Protein AF-A0A227JAM3-F1 (afdb_monomer_lite)

Secondary structure (DSSP, 8-state):
-----PPP-------------PPP----------------S------TTEEEEEEE---SS---GGGGTT-EEEEE-BTTB--B-TTTTT--TT---TTSPBPPSEEETTTEEEEEEEB-TT-SS-S-EEEEEEEETTEETT-SS-EEEEGGG--TT-EEEEETT---EESS--S--

pLDDT: mean 84.01, std 19.42, range [38.84, 98.75]

Sequence (177 aa):
MDNKTFKLSTIAKTVLPLISIAVISGCGSDSTSDDTTNPGSGLYPA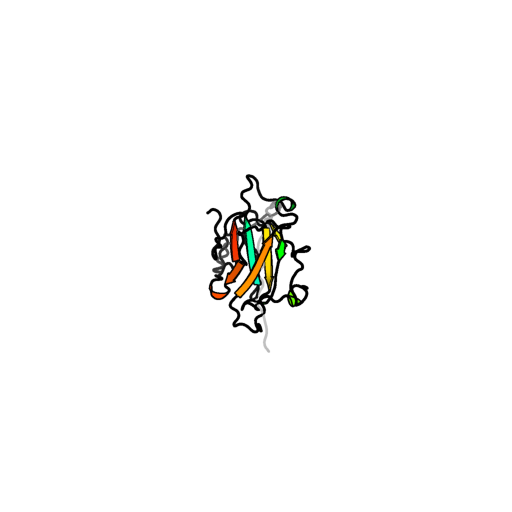GENEVVIYYKRDIASASTASDYEGWGLHLWNGEGCTSTDLEAMGIAGTGTDWSAPRPFDGINDTYGAYYVLKVNPDASDPHECMNFILHKGDEKAFGSSNSKVELTKIGESKGLFGFHGSSELYYEPIEER

InterPro domains:
  IPR005323 Pullulanase, carbohydrate-binding module 41 [PF03714] (51-171)
  IPR005323 Pullulanase, carbohydrate-binding module 41 [cd10315] (49-173)
  IPR013784 Carbohydrate-binding-like fold [SSF49452] (21-171)

Foldseek 3Di:
DDDDDDDDDDDDDDDDDPDDDDDDDDDDDPDPDPDPDDPDDQADPADPQKAKEFEDEPDPDQDDPVNCVQWAKFWAADPLRFFFPCVVVVHPNRTDDLNGHHGFPDADRQRGTMHMTGTHPPGPHNSFKTWIFTDRRCGTQQPDDTDMDGCVLADPSSYWGDYGPHVDIDNDDDRDD

Structure (mmCIF, N/CA/C/O backbone):
data_AF-A0A227JAM3-F1
#
_entry.id   AF-A0A227JAM3-F1
#
loop_
_atom_site.group_PDB
_atom_site.id
_atom_site.type_symbol
_atom_site.label_atom_id
_atom_site.label_alt_id
_atom_site.label_comp_id
_atom_site.label_asym_id
_atom_site.label_entity_id
_atom_site.label_seq_id
_atom_site.pdbx_PDB_ins_code
_atom_site.Cartn_x
_atom_site.Cartn_y
_atom_site.Cartn_z
_atom_site.occupancy
_atom_site.B_iso_or_equiv
_atom_site.auth_seq_id
_atom_site.auth_comp_id
_atom_site.auth_asym_id
_atom_site.auth_atom_id
_atom_site.pdbx_PDB_model_num
ATOM 1 N N . MET A 1 1 ? 12.257 -54.428 56.320 1.00 48.22 1 MET A N 1
ATOM 2 C CA . MET A 1 1 ? 11.372 -55.579 56.075 1.00 48.22 1 MET A CA 1
ATOM 3 C C . MET A 1 1 ? 10.494 -55.706 57.289 1.00 48.22 1 MET A C 1
ATOM 5 O O . MET A 1 1 ? 11.057 -55.822 58.358 1.00 48.22 1 MET A O 1
ATOM 9 N N . ASP A 1 2 ? 9.188 -55.526 57.127 1.00 50.69 2 ASP A N 1
ATOM 10 C CA . ASP A 1 2 ? 8.130 -56.287 57.790 1.00 50.69 2 ASP A CA 1
ATOM 11 C C . ASP A 1 2 ? 6.790 -55.777 57.261 1.00 50.69 2 ASP A C 1
ATOM 13 O O . ASP A 1 2 ? 6.653 -54.678 56.730 1.00 50.69 2 ASP A O 1
ATOM 17 N N . ASN A 1 3 ? 5.852 -56.694 57.248 1.00 46.22 3 ASN A N 1
ATOM 18 C CA . ASN A 1 3 ? 4.834 -56.912 56.248 1.00 46.22 3 ASN A CA 1
ATOM 19 C C . ASN A 1 3 ? 3.498 -57.162 56.952 1.00 46.22 3 ASN A C 1
ATOM 21 O O . ASN A 1 3 ? 3.481 -57.567 58.111 1.00 46.22 3 ASN A O 1
ATOM 25 N N . LYS A 1 4 ? 2.414 -57.054 56.166 1.00 48.47 4 LYS A N 1
ATOM 26 C CA . LYS A 1 4 ? 1.032 -57.504 56.446 1.00 48.47 4 LYS A CA 1
ATOM 27 C C . LYS A 1 4 ? 0.168 -56.488 57.197 1.00 48.47 4 LYS A C 1
ATOM 29 O O . LYS A 1 4 ? 0.624 -55.833 58.113 1.00 48.47 4 LYS A O 1
ATOM 34 N N . THR A 1 5 ? -1.123 -56.322 56.937 1.00 47.09 5 THR A N 1
ATOM 35 C CA . THR A 1 5 ? -2.071 -56.824 55.930 1.00 47.09 5 THR A CA 1
ATOM 36 C C . THR A 1 5 ? -3.342 -56.030 56.229 1.00 47.09 5 THR A C 1
ATOM 38 O O . THR A 1 5 ? -3.883 -56.177 57.325 1.00 47.09 5 THR A O 1
ATOM 41 N N . PHE A 1 6 ? -3.837 -55.202 55.309 1.00 50.91 6 PHE A N 1
ATOM 42 C CA . PHE A 1 6 ? -5.160 -54.596 55.479 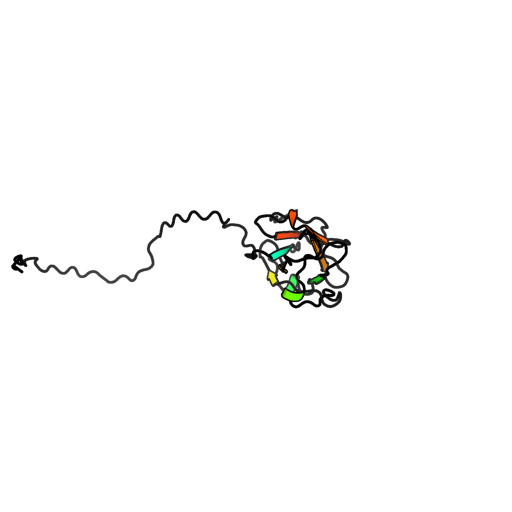1.00 50.91 6 PHE A CA 1
ATOM 43 C C . PHE A 1 6 ? -6.226 -55.498 54.856 1.00 50.91 6 PHE A C 1
ATOM 45 O O . PHE A 1 6 ? -6.117 -55.933 53.711 1.00 50.91 6 PHE A O 1
ATOM 52 N N . LYS A 1 7 ? -7.213 -55.855 55.683 1.00 53.69 7 LYS A N 1
ATOM 53 C CA . LYS A 1 7 ? -8.269 -56.822 55.389 1.00 53.69 7 LYS A CA 1
ATOM 54 C C . LYS A 1 7 ? -9.322 -56.215 54.460 1.00 53.69 7 LYS A C 1
ATOM 56 O O . LYS A 1 7 ? -9.881 -55.161 54.747 1.00 53.69 7 LYS A O 1
ATOM 61 N N . LEU A 1 8 ? -9.611 -56.945 53.386 1.00 51.81 8 LEU A N 1
ATOM 62 C CA . LEU A 1 8 ? -10.750 -56.753 52.491 1.00 51.81 8 LEU A CA 1
ATOM 63 C C . LEU A 1 8 ? -12.072 -56.902 53.257 1.00 51.81 8 LEU A C 1
ATOM 65 O O . LEU A 1 8 ? -12.252 -57.865 54.001 1.00 51.81 8 LEU A O 1
ATOM 69 N N . SER A 1 9 ? -13.005 -55.980 53.017 1.00 56.72 9 SER A N 1
ATOM 70 C CA . SER A 1 9 ? -14.420 -56.121 53.379 1.00 56.72 9 SER A CA 1
ATOM 71 C C . SER A 1 9 ? -15.261 -55.840 52.135 1.00 56.72 9 SER A C 1
ATOM 73 O O . SER A 1 9 ? -15.597 -54.700 51.833 1.00 56.72 9 SER A O 1
ATOM 75 N N . THR A 1 10 ? -15.544 -56.894 51.374 1.00 48.84 10 THR A N 1
ATOM 76 C CA . THR A 1 10 ? -16.397 -56.871 50.183 1.00 48.84 10 THR A CA 1
ATOM 77 C C . THR A 1 10 ? -17.828 -57.182 50.589 1.00 48.84 10 THR A C 1
ATOM 79 O O . THR A 1 10 ? -18.137 -58.355 50.749 1.00 48.84 10 THR A O 1
ATOM 82 N N . ILE A 1 11 ? -18.706 -56.181 50.707 1.00 58.19 11 ILE A N 1
ATOM 83 C CA . ILE A 1 11 ? -20.147 -56.355 50.454 1.00 58.19 11 ILE A CA 1
ATOM 84 C C . ILE A 1 11 ? -20.715 -55.017 49.967 1.00 58.19 11 ILE A C 1
ATOM 86 O O . ILE A 1 11 ? -21.014 -54.134 50.765 1.00 58.19 11 ILE A O 1
ATOM 90 N N . ALA A 1 12 ? -20.930 -54.883 48.662 1.00 54.97 12 ALA A N 1
ATOM 91 C CA . ALA A 1 12 ? -21.906 -53.936 48.141 1.00 54.97 12 ALA A CA 1
ATOM 92 C C . ALA A 1 12 ? -22.717 -54.654 47.067 1.00 54.97 12 ALA A C 1
ATOM 94 O O . ALA A 1 12 ? -22.195 -55.150 46.071 1.00 54.97 12 ALA A O 1
ATOM 95 N N . LYS A 1 13 ? -23.997 -54.800 47.389 1.00 46.12 13 LYS A N 1
ATOM 96 C CA . LYS A 1 13 ? -25.008 -55.539 46.654 1.00 46.12 13 LYS A CA 1
ATOM 97 C C . LYS A 1 13 ? -25.216 -54.900 45.284 1.00 46.12 13 LYS A C 1
ATOM 99 O O . LYS A 1 13 ? -25.364 -53.688 45.170 1.00 46.12 13 LYS A O 1
ATOM 104 N N . THR A 1 14 ? -25.255 -55.752 44.272 1.00 52.91 14 THR A N 1
ATOM 105 C CA . THR A 1 14 ? -25.702 -55.474 42.913 1.00 52.91 14 THR A CA 1
ATOM 106 C C . THR A 1 14 ? -27.093 -54.849 42.920 1.00 52.91 14 THR A C 1
ATOM 108 O O . THR A 1 14 ? -28.078 -55.503 43.252 1.00 52.91 14 THR A O 1
ATOM 111 N N . VAL A 1 15 ? -27.176 -53.595 42.485 1.00 62.44 15 VAL A N 1
ATOM 112 C CA . VAL A 1 15 ? -28.377 -53.039 41.862 1.00 62.44 15 VAL A CA 1
ATOM 113 C C . VAL A 1 15 ? -27.898 -52.377 40.578 1.00 62.44 15 VAL A C 1
ATOM 115 O O . VAL A 1 15 ? -27.184 -51.381 40.621 1.00 62.44 15 VAL A O 1
ATOM 118 N N . LEU A 1 16 ? -28.226 -52.998 39.445 1.00 57.12 16 LEU A N 1
ATOM 119 C CA . LEU A 1 16 ? -28.073 -52.426 38.110 1.00 57.12 16 LEU A CA 1
ATOM 120 C C . LEU A 1 16 ? -29.227 -51.440 37.870 1.00 57.12 16 LEU A C 1
ATOM 122 O O . LEU A 1 16 ? -30.370 -51.891 37.770 1.00 57.12 16 LEU A O 1
ATOM 126 N N . PRO A 1 17 ? -28.969 -50.138 37.684 1.00 53.44 17 PRO A N 1
ATOM 127 C CA . PRO A 1 17 ? -29.825 -49.302 36.864 1.00 53.44 17 PRO A CA 1
ATOM 128 C C . PRO A 1 17 ? -29.326 -49.358 35.413 1.00 53.44 17 PRO A C 1
ATOM 130 O O . PRO A 1 17 ? -28.194 -48.987 35.105 1.00 53.44 17 PRO A O 1
ATOM 133 N N . LEU A 1 18 ? -30.186 -49.845 34.518 1.00 57.38 18 LEU A N 1
ATOM 134 C CA . LEU A 1 18 ? -30.069 -49.653 33.074 1.00 57.38 18 LEU A CA 1
ATOM 135 C C . LEU A 1 18 ? -30.138 -48.148 32.792 1.00 57.38 18 LEU A C 1
ATOM 137 O O . LEU A 1 18 ? -31.218 -47.562 32.799 1.00 57.38 18 LEU A O 1
ATOM 141 N N . ILE A 1 19 ? -28.981 -47.522 32.589 1.00 62.69 19 ILE A N 1
ATOM 142 C CA . ILE A 1 19 ? -28.887 -46.137 32.136 1.00 62.69 19 ILE A CA 1
ATOM 143 C C . ILE A 1 19 ? -28.689 -46.171 30.626 1.00 62.69 19 ILE A C 1
ATOM 145 O O . ILE A 1 19 ? -27.681 -46.656 30.112 1.00 62.69 19 ILE A O 1
ATOM 149 N N . SER A 1 20 ? -29.716 -45.693 29.935 1.00 62.44 20 SER A N 1
ATOM 150 C CA . SER A 1 20 ? -29.757 -45.449 28.502 1.00 62.44 20 SER A CA 1
ATOM 151 C C . SER A 1 20 ? -28.566 -44.604 28.053 1.00 62.44 20 SER A C 1
ATOM 153 O O . SER A 1 20 ? -28.283 -43.551 28.622 1.00 62.44 20 SER A O 1
ATOM 155 N N . ILE A 1 21 ? -27.894 -45.054 26.997 1.00 55.12 21 ILE A N 1
ATOM 156 C CA . ILE A 1 21 ? -26.847 -44.299 26.313 1.00 55.12 21 ILE A CA 1
ATOM 157 C C . ILE A 1 21 ? -27.532 -43.180 25.518 1.00 55.12 21 ILE A C 1
ATOM 159 O O . ILE A 1 21 ? -28.142 -43.438 24.483 1.00 55.12 21 ILE A O 1
ATOM 163 N N . ALA A 1 22 ? -27.438 -41.945 26.005 1.00 64.12 22 ALA A N 1
ATOM 164 C CA . ALA A 1 22 ? -27.580 -40.751 25.180 1.00 64.12 22 ALA A CA 1
ATOM 165 C C . ALA A 1 22 ? -26.171 -40.274 24.808 1.00 64.12 22 ALA A C 1
ATOM 167 O O . ALA A 1 22 ? -25.309 -40.114 25.673 1.00 64.12 22 ALA A O 1
ATOM 168 N N . VAL A 1 23 ? -25.927 -40.107 23.511 1.00 60.25 23 VAL A N 1
ATOM 169 C CA . VAL A 1 23 ? -24.657 -39.605 22.976 1.00 60.25 23 VAL A CA 1
ATOM 170 C C . VAL A 1 23 ? -24.541 -38.100 23.229 1.00 60.25 23 VAL A C 1
ATOM 172 O O . VAL A 1 23 ? -25.517 -37.358 23.146 1.00 60.25 23 VAL A O 1
ATOM 175 N N . ILE A 1 24 ? -23.323 -37.691 23.567 1.00 60.59 24 ILE A N 1
ATOM 176 C CA . ILE A 1 24 ? -22.894 -36.379 24.056 1.00 60.59 24 ILE A CA 1
ATOM 177 C C . ILE A 1 24 ? -22.766 -35.360 22.915 1.00 60.59 24 ILE A C 1
ATOM 179 O O . ILE A 1 24 ? -22.188 -35.658 21.874 1.00 60.59 24 ILE A O 1
ATOM 183 N N . SER A 1 25 ? -23.207 -34.127 23.160 1.00 57.38 25 SER A N 1
ATOM 184 C CA . SER A 1 25 ? -22.645 -32.868 22.637 1.00 57.38 25 SER A CA 1
ATOM 185 C C . SER A 1 25 ? -23.187 -31.760 23.541 1.00 57.38 25 SER A C 1
ATOM 187 O O . SER A 1 25 ? -24.395 -31.615 23.636 1.00 57.38 25 SER A O 1
ATOM 189 N N . GLY A 1 26 ? -22.451 -30.962 24.298 1.00 40.59 26 GLY A N 1
ATOM 190 C CA . GLY A 1 26 ? -21.055 -30.855 24.690 1.00 40.59 26 GLY A CA 1
ATOM 191 C C . GLY A 1 26 ? -21.076 -29.824 25.831 1.00 40.59 26 GLY A C 1
ATOM 192 O O . GLY A 1 26 ? -21.886 -28.898 25.812 1.00 40.59 26 GLY A O 1
ATOM 193 N N . CYS A 1 27 ? -20.288 -30.062 26.876 1.00 53.94 27 CYS A N 1
ATOM 194 C CA . CYS A 1 27 ? -20.251 -29.261 28.095 1.00 53.94 27 CYS A CA 1
ATOM 195 C C . CYS A 1 27 ? -19.757 -27.836 27.808 1.00 53.94 27 CYS A C 1
ATOM 197 O O . CYS A 1 27 ? -18.856 -27.652 26.991 1.00 53.94 27 CYS A O 1
ATOM 199 N N . GLY A 1 28 ? -20.327 -26.857 28.512 1.00 48.09 28 GLY A N 1
ATOM 200 C CA . GLY A 1 28 ? -19.769 -25.517 28.599 1.00 48.09 28 GLY A CA 1
ATOM 201 C C . GLY A 1 28 ? -18.393 -25.550 29.257 1.00 48.09 28 GLY A C 1
ATOM 202 O O . GLY A 1 28 ? -18.179 -26.264 30.240 1.00 48.09 28 GLY A O 1
ATOM 203 N N . SER A 1 29 ? -17.491 -24.757 28.695 1.00 41.28 29 SER A N 1
ATOM 204 C CA . SER A 1 29 ? -16.230 -24.384 29.313 1.00 41.28 29 SER A CA 1
ATOM 205 C C . SER A 1 29 ? -16.289 -22.881 29.537 1.00 41.28 29 SER A C 1
ATOM 207 O O . SER A 1 29 ? -16.139 -22.110 28.593 1.00 41.28 29 SER A O 1
ATOM 209 N N . ASP A 1 30 ? -16.511 -22.475 30.786 1.00 47.88 30 ASP A N 1
ATOM 210 C CA . ASP A 1 30 ? -15.964 -21.213 31.270 1.00 47.88 30 ASP A CA 1
ATOM 211 C C . ASP A 1 30 ? -14.454 -21.285 31.041 1.00 47.88 30 ASP A C 1
ATOM 213 O O . ASP A 1 30 ? -13.749 -22.121 31.609 1.00 47.88 30 ASP A O 1
ATOM 217 N N . SER A 1 31 ? -13.964 -20.457 30.132 1.00 41.94 31 SER A N 1
ATOM 218 C CA . SER A 1 31 ? -12.548 -20.170 29.980 1.00 41.94 31 SER A CA 1
ATOM 219 C C . SER A 1 31 ? -12.410 -18.676 30.174 1.00 41.94 31 SER A C 1
ATOM 221 O O . SER A 1 31 ? -12.586 -17.887 29.252 1.00 41.94 31 SER A O 1
ATOM 223 N N . THR A 1 32 ? -12.140 -18.291 31.420 1.00 47.16 32 THR A N 1
ATOM 224 C CA . THR A 1 32 ? -11.435 -17.049 31.708 1.00 47.16 32 THR A CA 1
ATOM 225 C C . THR A 1 32 ? -10.057 -17.182 31.072 1.00 47.16 32 THR A C 1
ATOM 227 O O . THR A 1 32 ? -9.124 -17.712 31.670 1.00 47.16 32 THR A O 1
ATOM 230 N N . SER A 1 33 ? -9.964 -16.761 29.820 1.00 42.81 33 SER A N 1
ATOM 231 C CA . SER A 1 33 ? -8.711 -16.373 29.204 1.00 42.81 33 SER A CA 1
ATOM 232 C C . SER A 1 33 ? -8.734 -14.856 29.179 1.00 42.81 33 SER A C 1
ATOM 234 O O . SER A 1 33 ? -9.327 -14.248 28.293 1.00 42.81 33 SER A O 1
ATOM 236 N N . ASP A 1 34 ? -8.142 -14.266 30.218 1.00 48.19 34 ASP A N 1
ATOM 237 C CA . ASP A 1 34 ? -7.476 -12.980 30.067 1.00 48.19 34 ASP A CA 1
ATOM 238 C C . ASP A 1 34 ? -6.445 -13.168 28.952 1.00 48.19 34 ASP A C 1
ATOM 240 O O . ASP A 1 34 ? -5.378 -13.746 29.158 1.00 48.19 34 ASP A O 1
ATOM 244 N N . ASP A 1 35 ? -6.812 -12.740 27.753 1.00 38.84 35 ASP A N 1
ATOM 245 C CA . ASP A 1 35 ? -5.861 -12.280 26.763 1.00 38.84 35 ASP A CA 1
ATOM 246 C C . ASP A 1 35 ? -6.475 -11.045 26.111 1.00 38.84 35 ASP A C 1
ATOM 248 O O . ASP A 1 35 ? -7.507 -11.096 25.439 1.00 38.84 35 ASP A O 1
ATOM 252 N N . THR A 1 36 ? -5.883 -9.898 26.406 1.00 44.31 36 THR A N 1
ATOM 253 C CA . THR A 1 36 ? -6.236 -8.588 25.867 1.00 44.31 36 THR A CA 1
ATOM 254 C C . THR A 1 36 ? -5.794 -8.483 24.409 1.00 44.31 36 THR A C 1
ATOM 256 O O . THR A 1 36 ? -4.991 -7.625 24.055 1.00 44.31 36 THR A O 1
ATOM 259 N N . THR A 1 37 ? -6.325 -9.348 23.549 1.00 43.78 37 THR A N 1
ATOM 260 C CA . THR A 1 37 ? -6.257 -9.202 22.096 1.00 43.78 37 THR A CA 1
ATOM 261 C C . THR A 1 37 ? -7.681 -9.045 21.584 1.00 43.78 37 THR A C 1
ATOM 263 O O . THR A 1 37 ? -8.489 -9.966 21.600 1.00 43.78 37 THR A O 1
ATOM 266 N N . ASN A 1 38 ? -8.009 -7.806 21.225 1.00 44.16 38 ASN A N 1
ATOM 267 C CA . ASN A 1 38 ? -9.309 -7.340 20.757 1.00 44.16 38 ASN A CA 1
ATOM 268 C C . ASN A 1 38 ? -10.017 -8.351 19.819 1.00 44.16 38 ASN A C 1
ATOM 270 O O . ASN A 1 38 ? -9.654 -8.449 18.643 1.00 44.16 38 ASN A O 1
ATOM 274 N N . PRO A 1 39 ? -11.047 -9.083 20.280 1.00 44.16 39 PRO A N 1
ATOM 275 C CA . PRO A 1 39 ? -11.856 -9.916 19.409 1.00 44.16 39 PRO A CA 1
ATOM 276 C C . PRO A 1 39 ? -12.949 -9.019 18.814 1.00 44.16 39 PRO A C 1
ATOM 278 O O . PRO A 1 39 ? -14.016 -8.884 19.409 1.00 44.16 39 PRO A O 1
ATOM 281 N N . GLY A 1 40 ? -12.692 -8.340 17.687 1.00 48.03 40 GLY A N 1
ATOM 282 C CA . GLY A 1 40 ? -13.682 -7.366 17.195 1.00 48.03 40 GLY A CA 1
ATOM 283 C C . GLY A 1 40 ? -13.689 -6.978 15.717 1.00 48.03 40 GLY A C 1
ATOM 284 O O . GLY A 1 40 ? -14.774 -6.826 15.170 1.00 48.03 40 GLY A O 1
ATOM 285 N N . SER A 1 41 ? -12.544 -6.814 15.047 1.00 61.25 41 SER A N 1
ATOM 286 C CA . SER A 1 41 ? -12.529 -6.164 13.717 1.00 61.25 41 SER A CA 1
ATOM 287 C C . SER A 1 41 ? -12.392 -7.107 12.515 1.00 61.25 41 SER A C 1
ATOM 289 O O . SER A 1 41 ? -12.567 -6.675 11.379 1.00 61.25 41 SER A O 1
ATOM 291 N N . GLY A 1 42 ? -12.059 -8.387 12.722 1.00 86.06 42 GLY A N 1
ATOM 292 C CA . GLY A 1 42 ? -11.862 -9.342 11.619 1.00 86.06 42 GLY A CA 1
ATOM 293 C C . GLY A 1 42 ? -10.716 -8.978 10.659 1.00 86.06 42 GLY A C 1
ATOM 294 O O . GLY A 1 42 ? -10.710 -9.420 9.511 1.00 86.06 42 GLY A O 1
ATOM 295 N N . LEU A 1 43 ? -9.770 -8.144 11.102 1.00 94.12 43 LEU A N 1
ATOM 296 C CA . LEU A 1 43 ? -8.606 -7.726 10.317 1.00 94.12 43 LEU A CA 1
ATOM 297 C C . LEU A 1 43 ? -7.628 -8.886 10.084 1.00 94.12 43 LEU A C 1
ATOM 299 O O . LEU A 1 43 ? -7.578 -9.848 10.850 1.00 94.12 43 LEU A O 1
ATOM 303 N N . TYR A 1 44 ? -6.815 -8.764 9.033 1.00 96.38 44 TYR A N 1
ATOM 304 C CA . TYR A 1 44 ? -5.693 -9.661 8.780 1.00 96.38 44 TYR A CA 1
ATOM 305 C C . TYR A 1 44 ? -4.713 -9.656 9.974 1.00 96.38 44 TYR A C 1
ATOM 307 O O . TYR A 1 44 ? -4.310 -8.574 10.415 1.00 96.38 44 TYR A O 1
ATOM 315 N N . PRO A 1 45 ? -4.300 -10.831 10.489 1.00 96.00 45 PRO A N 1
ATOM 316 C CA . PRO A 1 45 ? -3.411 -10.942 11.644 1.00 96.00 45 PRO A CA 1
ATOM 317 C C . PRO A 1 45 ? -1.950 -10.681 11.241 1.00 96.00 45 PRO A C 1
ATOM 319 O O . PRO A 1 45 ? -1.165 -11.610 11.062 1.00 96.00 45 PRO A O 1
ATOM 322 N N . ALA A 1 46 ? -1.598 -9.409 11.064 1.00 96.62 46 ALA A N 1
ATOM 323 C CA . ALA A 1 46 ? -0.280 -8.988 10.600 1.00 96.62 46 ALA A CA 1
ATOM 324 C C . ALA A 1 46 ? 0.850 -9.363 11.575 1.00 96.62 46 ALA A C 1
ATOM 326 O O . ALA A 1 46 ? 0.754 -9.143 12.785 1.00 96.62 46 ALA A O 1
ATOM 327 N N . GLY A 1 47 ? 1.949 -9.888 11.030 1.00 96.06 47 GLY A N 1
ATOM 328 C CA . GLY A 1 47 ? 3.168 -10.190 11.776 1.00 96.06 47 GLY A CA 1
ATOM 329 C C . GLY A 1 47 ? 3.919 -8.949 12.277 1.00 96.06 47 GLY A C 1
ATOM 330 O O . GLY A 1 47 ? 3.556 -7.802 12.010 1.00 96.06 47 GLY A O 1
ATOM 331 N N . GLU A 1 48 ? 5.016 -9.172 13.008 1.00 93.81 48 GLU A N 1
ATOM 332 C CA . GLU A 1 48 ? 5.835 -8.104 13.609 1.00 93.81 48 GLU A CA 1
ATOM 333 C C . GLU A 1 48 ? 6.290 -7.057 12.580 1.00 93.81 48 GLU A C 1
ATOM 335 O O . GLU A 1 48 ? 6.091 -5.867 12.808 1.00 93.81 48 GLU A O 1
ATOM 340 N N . ASN A 1 49 ? 6.762 -7.505 11.415 1.00 96.19 49 ASN A N 1
ATOM 341 C CA . ASN A 1 49 ? 7.257 -6.659 10.325 1.00 96.19 49 ASN A CA 1
ATOM 342 C C . ASN A 1 49 ? 6.288 -6.607 9.137 1.00 96.19 49 ASN A C 1
ATOM 344 O O . ASN A 1 49 ? 6.707 -6.595 7.979 1.00 96.19 49 ASN A O 1
ATOM 348 N N . GLU A 1 50 ? 4.986 -6.628 9.413 1.00 98.12 50 GLU A N 1
ATOM 349 C CA . GLU A 1 50 ? 3.950 -6.483 8.396 1.00 98.12 50 GLU A CA 1
ATOM 350 C C . GLU A 1 50 ? 3.062 -5.274 8.682 1.00 98.12 50 GLU A C 1
ATOM 352 O O . GLU A 1 50 ? 2.728 -4.975 9.833 1.00 98.12 50 GLU A O 1
ATOM 357 N N . VAL A 1 51 ? 2.659 -4.610 7.600 1.00 98.19 51 VAL A N 1
ATOM 358 C CA . VAL A 1 51 ? 1.614 -3.586 7.575 1.00 98.19 51 VAL A CA 1
ATOM 359 C C . VAL A 1 51 ? 0.579 -3.974 6.532 1.00 98.19 51 VAL A C 1
ATOM 361 O O . VAL A 1 51 ? 0.921 -4.489 5.466 1.00 98.19 51 VAL A O 1
ATOM 364 N N . VAL A 1 52 ? -0.690 -3.705 6.828 1.00 98.75 52 VAL A N 1
ATOM 365 C CA . VAL A 1 52 ? -1.809 -4.033 5.948 1.00 98.75 52 VAL A CA 1
ATOM 366 C C . VAL A 1 52 ? -2.486 -2.761 5.458 1.00 98.75 52 VAL A C 1
ATOM 368 O O . VAL A 1 52 ? -2.998 -1.976 6.250 1.00 98.75 52 VAL A O 1
ATOM 371 N N . ILE A 1 53 ? -2.528 -2.557 4.145 1.00 98.69 53 ILE A N 1
ATOM 372 C CA . ILE A 1 53 ? -3.307 -1.473 3.538 1.00 98.69 53 ILE A CA 1
ATOM 373 C C . ILE A 1 53 ? -4.689 -2.019 3.193 1.00 98.69 53 ILE A C 1
ATOM 375 O O . ILE A 1 53 ? -4.783 -3.001 2.462 1.00 98.69 53 ILE A O 1
ATOM 379 N N . TYR A 1 54 ? -5.745 -1.367 3.672 1.00 97.75 54 TYR A N 1
ATOM 380 C CA . TYR A 1 54 ? -7.139 -1.664 3.357 1.00 97.75 54 TYR A CA 1
ATOM 381 C C . TYR A 1 54 ? -7.713 -0.616 2.408 1.00 97.75 54 TYR A C 1
ATOM 383 O O . TYR A 1 54 ? -7.584 0.591 2.622 1.00 97.75 54 TYR A O 1
ATOM 391 N N . TYR A 1 55 ? -8.376 -1.097 1.364 1.00 96.94 55 TYR A N 1
ATOM 392 C CA . TYR A 1 55 ? -8.972 -0.294 0.314 1.00 96.94 55 TYR A CA 1
ATOM 393 C C . TYR A 1 55 ? -10.472 -0.547 0.219 1.00 96.94 55 TYR A C 1
ATOM 395 O O . TYR A 1 55 ? -10.936 -1.518 -0.389 1.00 96.94 55 TYR A O 1
ATOM 403 N N . LYS A 1 56 ? -11.249 0.395 0.748 1.00 94.75 56 LYS A N 1
ATOM 404 C CA . LYS A 1 56 ? -12.703 0.352 0.676 1.00 94.75 56 LYS A CA 1
ATOM 405 C C . LYS A 1 56 ? -13.212 1.094 -0.555 1.00 94.75 56 LYS A C 1
ATOM 407 O O . LYS A 1 56 ? -12.840 2.239 -0.811 1.00 94.75 56 LYS A O 1
ATOM 412 N N . ARG A 1 57 ? -14.084 0.443 -1.323 1.00 92.12 57 ARG A N 1
ATOM 413 C CA . ARG A 1 57 ? -14.850 1.064 -2.412 1.00 92.12 57 ARG A CA 1
ATOM 414 C C . ARG A 1 57 ? -16.284 1.270 -1.929 1.00 92.12 57 ARG A C 1
ATOM 416 O O . ARG A 1 57 ? -16.822 0.406 -1.244 1.00 92.12 57 ARG A O 1
ATOM 423 N N . ASP A 1 58 ? -16.889 2.399 -2.287 1.00 80.19 58 ASP A N 1
ATOM 424 C CA . ASP A 1 58 ? -18.313 2.648 -2.044 1.00 80.19 58 ASP A CA 1
ATOM 425 C C . ASP A 1 58 ? -19.139 1.903 -3.101 1.00 80.19 58 ASP A C 1
ATOM 427 O O . ASP A 1 58 ? -19.531 2.443 -4.137 1.00 80.19 58 ASP A O 1
ATOM 431 N N . ILE A 1 59 ? -19.280 0.596 -2.894 1.00 71.81 59 ILE A N 1
ATOM 432 C CA . ILE A 1 59 ? -20.140 -0.272 -3.689 1.00 71.81 59 ILE A CA 1
ATOM 433 C C . ILE A 1 59 ? -21.261 -0.776 -2.788 1.00 71.81 59 ILE A C 1
ATOM 435 O O . ILE A 1 59 ? -21.023 -1.268 -1.690 1.00 71.81 59 ILE A O 1
ATOM 439 N N . ALA A 1 60 ? -22.505 -0.641 -3.252 1.00 57.81 60 ALA A N 1
ATOM 440 C CA . ALA A 1 60 ? -23.729 -0.906 -2.487 1.00 57.81 60 ALA A CA 1
ATOM 441 C C . ALA A 1 60 ? -23.943 -2.391 -2.098 1.00 57.81 60 ALA A C 1
ATOM 443 O O . ALA A 1 60 ? -25.051 -2.799 -1.757 1.00 57.81 60 ALA A O 1
ATOM 444 N N . SER A 1 61 ? -22.927 -3.245 -2.214 1.00 52.09 61 SER A N 1
ATOM 445 C CA . SER A 1 61 ? -22.978 -4.681 -1.940 1.00 52.09 61 SER A CA 1
ATOM 446 C C . SER A 1 61 ? -21.644 -5.136 -1.356 1.00 52.09 61 SER A C 1
ATOM 448 O O . SER A 1 61 ? -20.614 -4.544 -1.667 1.00 52.09 61 SER A O 1
ATOM 450 N N . ALA A 1 62 ? -21.671 -6.181 -0.519 1.00 57.38 62 ALA A N 1
ATOM 451 C CA . ALA A 1 62 ? -20.467 -6.812 0.020 1.00 57.38 62 ALA A CA 1
ATOM 452 C C . ALA A 1 62 ? -19.447 -7.025 -1.105 1.00 57.38 62 ALA A C 1
ATOM 454 O O . ALA A 1 62 ? -19.770 -7.623 -2.135 1.00 57.38 62 ALA A O 1
ATOM 455 N N . SER A 1 63 ? -18.254 -6.465 -0.923 1.00 68.19 63 SER A N 1
ATOM 456 C CA . SER A 1 63 ? -17.279 -6.391 -2.001 1.00 68.19 63 SER A CA 1
ATOM 457 C C . SER A 1 63 ? -16.789 -7.789 -2.362 1.00 68.19 63 SER A C 1
ATOM 459 O O . SER A 1 63 ? -16.425 -8.576 -1.493 1.00 68.19 63 SER A O 1
ATOM 461 N N . THR A 1 64 ? -16.754 -8.103 -3.650 1.00 85.38 64 THR A N 1
ATOM 462 C CA . THR A 1 64 ? -16.210 -9.360 -4.168 1.00 85.38 64 THR A CA 1
ATOM 463 C C . THR A 1 64 ? -14.836 -9.134 -4.788 1.00 85.38 64 THR A C 1
ATOM 465 O O . THR A 1 64 ? -14.454 -8.009 -5.108 1.00 85.38 64 THR A O 1
ATOM 468 N N . ALA A 1 65 ? -14.080 -10.210 -5.019 1.00 88.19 65 ALA A N 1
ATOM 469 C CA . ALA A 1 65 ? -12.775 -10.123 -5.679 1.00 88.19 65 ALA A CA 1
ATOM 470 C C . ALA A 1 65 ? -12.840 -9.424 -7.055 1.00 88.19 65 ALA A C 1
ATOM 472 O O . ALA A 1 65 ? -11.921 -8.688 -7.410 1.00 88.19 65 ALA A O 1
ATOM 473 N N . SER A 1 66 ? -13.934 -9.597 -7.809 1.00 91.94 66 SER A N 1
ATOM 474 C CA . SER A 1 66 ? -14.121 -8.953 -9.118 1.00 91.94 66 SER A CA 1
ATOM 475 C C . SER A 1 66 ? -14.224 -7.430 -9.044 1.00 91.94 66 SER A C 1
ATOM 477 O O . SER A 1 66 ? -13.833 -6.748 -9.989 1.00 91.94 66 SER A O 1
ATOM 479 N N . ASP A 1 67 ? -14.682 -6.874 -7.921 1.00 91.81 67 ASP A N 1
ATOM 480 C CA . ASP A 1 67 ? -14.789 -5.419 -7.750 1.00 91.81 67 ASP A CA 1
ATOM 481 C C . ASP A 1 67 ? -13.414 -4.742 -7.622 1.00 91.81 67 ASP A C 1
ATOM 483 O O . ASP A 1 67 ? -13.266 -3.543 -7.884 1.00 91.81 67 ASP A O 1
ATOM 487 N N . TYR A 1 68 ? -12.399 -5.530 -7.262 1.00 95.00 68 TYR A N 1
ATOM 488 C CA . TYR A 1 68 ? -11.012 -5.108 -7.092 1.00 95.00 68 TYR A CA 1
ATOM 489 C C . TYR A 1 68 ? -10.084 -5.623 -8.193 1.00 95.00 68 TYR A C 1
ATOM 491 O O . TYR A 1 68 ? -8.888 -5.337 -8.174 1.00 95.00 68 TYR A O 1
ATOM 499 N N . GLU A 1 69 ? -10.604 -6.345 -9.186 1.00 94.56 69 GLU A N 1
ATOM 500 C CA . GLU A 1 69 ? -9.783 -6.857 -10.277 1.00 94.56 69 GLU A CA 1
ATOM 501 C C . GLU A 1 69 ? -9.100 -5.708 -11.041 1.00 94.56 69 GLU A C 1
ATOM 503 O O . GLU A 1 69 ? -9.736 -4.747 -11.500 1.00 94.56 69 GLU A O 1
ATOM 508 N N . GLY A 1 70 ? -7.775 -5.805 -11.162 1.00 95.69 70 GLY A N 1
ATOM 509 C CA . GLY A 1 70 ? -6.916 -4.788 -11.769 1.00 95.69 70 GLY A CA 1
ATOM 510 C C . GLY A 1 70 ? -6.516 -3.635 -10.843 1.00 95.69 70 GLY A C 1
ATOM 511 O O . GLY A 1 70 ? -5.702 -2.817 -11.259 1.00 95.69 70 GLY A O 1
ATOM 512 N N . TRP A 1 71 ? -7.040 -3.564 -9.615 1.00 97.69 71 TRP A N 1
ATOM 513 C CA . TRP A 1 71 ? -6.553 -2.638 -8.593 1.00 97.69 71 TRP A CA 1
ATOM 514 C C . TRP A 1 71 ? -5.358 -3.236 -7.860 1.00 97.69 71 TRP A C 1
ATOM 516 O O . TRP A 1 71 ? -5.473 -4.258 -7.178 1.00 97.69 71 TRP A O 1
ATOM 526 N N . GLY A 1 72 ? -4.212 -2.576 -7.964 1.00 98.44 72 GLY A N 1
ATOM 527 C CA . GLY A 1 72 ? -2.984 -3.041 -7.340 1.00 98.44 72 GLY A CA 1
ATOM 528 C C . GLY A 1 72 ? -2.099 -1.915 -6.834 1.00 98.44 72 GLY A C 1
ATOM 529 O O . GLY A 1 72 ? -2.294 -0.741 -7.155 1.00 98.44 72 GLY A O 1
ATOM 530 N N . LEU A 1 73 ? -1.108 -2.300 -6.035 1.00 98.69 73 LEU A N 1
ATOM 531 C CA . LEU A 1 73 ? -0.107 -1.390 -5.508 1.00 98.69 73 LEU A CA 1
ATOM 532 C C . LEU A 1 73 ? 1.066 -1.261 -6.473 1.00 98.69 73 LEU A C 1
ATOM 534 O O . LEU A 1 73 ? 1.753 -2.240 -6.769 1.00 98.69 73 LEU A O 1
ATOM 538 N N . HIS A 1 74 ? 1.331 -0.031 -6.888 1.00 98.69 74 HIS A N 1
ATOM 539 C CA . HIS A 1 74 ? 2.651 0.370 -7.325 1.00 98.69 74 HIS A CA 1
ATOM 540 C C . HIS A 1 74 ? 3.515 0.649 -6.090 1.00 98.69 74 HIS A C 1
ATOM 542 O O . HIS A 1 74 ? 3.172 1.519 -5.289 1.00 98.69 74 HIS A O 1
ATOM 548 N N . LEU A 1 75 ? 4.606 -0.093 -5.923 1.00 98.69 75 LEU A N 1
ATOM 549 C CA . LEU A 1 75 ? 5.520 -0.039 -4.781 1.00 98.69 75 LEU A CA 1
ATOM 550 C C . LEU A 1 75 ? 6.926 0.314 -5.247 1.00 98.69 75 LEU A C 1
ATOM 552 O O . LEU A 1 75 ? 7.379 -0.211 -6.263 1.00 98.69 75 LEU A O 1
ATOM 556 N N . TRP A 1 76 ? 7.625 1.150 -4.481 1.00 98.19 76 TRP A N 1
ATOM 557 C CA . TRP A 1 76 ? 9.026 1.493 -4.718 1.00 98.19 76 TRP A CA 1
ATOM 558 C C . TRP A 1 76 ? 9.704 1.971 -3.431 1.00 98.19 76 TRP A C 1
ATOM 560 O O . TRP A 1 76 ? 9.064 2.524 -2.536 1.00 98.19 76 TRP A O 1
ATOM 570 N N . ASN A 1 77 ? 11.026 1.823 -3.378 1.00 97.44 77 ASN A N 1
ATOM 571 C CA . ASN A 1 77 ? 11.868 2.479 -2.381 1.00 97.44 77 ASN A CA 1
ATOM 572 C C . ASN A 1 77 ? 12.523 3.713 -3.020 1.00 97.44 77 ASN A C 1
ATOM 574 O O . ASN A 1 77 ? 13.102 3.630 -4.102 1.00 97.44 77 ASN A O 1
ATOM 578 N N . GLY A 1 78 ? 12.404 4.873 -2.380 1.00 94.81 78 GLY A N 1
ATOM 579 C CA . GLY A 1 78 ? 12.848 6.162 -2.913 1.00 94.81 78 GLY A CA 1
ATOM 580 C C . GLY A 1 78 ? 12.178 7.337 -2.205 1.00 94.81 78 GLY A C 1
ATOM 581 O O . GLY A 1 78 ? 11.388 7.149 -1.287 1.00 94.81 78 GLY A O 1
ATOM 582 N N . GLU A 1 79 ? 12.489 8.570 -2.609 1.00 92.94 79 GLU A N 1
ATOM 583 C CA . GLU A 1 79 ? 11.834 9.783 -2.070 1.00 92.94 79 GLU A CA 1
ATOM 584 C C . GLU A 1 79 ? 11.850 9.878 -0.524 1.00 92.94 79 GLU A C 1
ATOM 586 O O . GLU A 1 79 ? 10.915 10.393 0.100 1.00 92.94 79 GLU A O 1
ATOM 591 N N . GLY A 1 80 ? 12.918 9.353 0.088 1.00 92.62 80 GLY A N 1
ATOM 592 C CA . GLY A 1 80 ? 13.116 9.315 1.538 1.00 92.62 80 GLY A CA 1
ATOM 593 C C . GLY A 1 80 ? 12.431 8.160 2.277 1.00 92.62 80 GLY A C 1
ATOM 594 O O . GLY A 1 80 ? 12.543 8.126 3.491 1.00 92.62 80 GLY A O 1
ATOM 595 N N . CYS A 1 81 ? 11.762 7.235 1.581 1.00 95.94 81 CYS A N 1
ATOM 596 C CA . CYS A 1 81 ? 11.148 6.041 2.169 1.00 95.94 81 CYS A CA 1
ATOM 597 C C . CYS A 1 81 ? 11.744 4.786 1.529 1.00 95.94 81 CYS A C 1
ATOM 599 O O . CYS A 1 81 ? 11.553 4.549 0.332 1.00 95.94 81 CYS A O 1
ATOM 601 N N . THR A 1 82 ? 12.483 3.990 2.299 1.00 96.38 82 THR A N 1
ATOM 602 C CA . THR A 1 82 ? 13.126 2.753 1.816 1.00 96.38 82 THR A CA 1
ATOM 603 C C . THR A 1 82 ? 12.775 1.528 2.655 1.00 96.38 82 THR A C 1
ATOM 605 O O . THR A 1 82 ? 13.365 0.463 2.475 1.00 96.38 82 THR A O 1
ATOM 608 N N . SER A 1 83 ? 11.765 1.658 3.518 1.00 97.50 83 SER A N 1
ATOM 609 C CA . SER A 1 83 ? 11.375 0.622 4.472 1.00 97.50 83 SER A CA 1
ATOM 610 C C . SER A 1 83 ? 10.572 -0.530 3.860 1.00 97.50 83 SER A C 1
ATOM 612 O O . SER A 1 83 ? 10.239 -1.467 4.574 1.00 97.50 83 SER A O 1
ATOM 614 N N . THR A 1 84 ? 10.250 -0.526 2.561 1.00 98.19 84 THR A N 1
ATOM 615 C CA . THR A 1 84 ? 9.550 -1.668 1.941 1.00 98.19 84 THR A CA 1
ATOM 616 C C . THR A 1 84 ? 10.527 -2.803 1.663 1.00 98.19 84 THR A C 1
ATOM 618 O O . THR A 1 84 ? 11.482 -2.627 0.903 1.00 98.19 84 THR A O 1
ATOM 621 N N . ASP A 1 85 ? 10.268 -3.988 2.213 1.00 97.94 85 ASP A N 1
ATOM 622 C CA . ASP A 1 85 ? 11.052 -5.190 1.926 1.00 97.94 85 ASP A CA 1
ATOM 623 C C . ASP A 1 85 ? 10.594 -5.835 0.607 1.00 97.94 85 ASP A C 1
ATOM 625 O O . ASP A 1 85 ? 9.873 -6.836 0.568 1.00 97.94 85 ASP A O 1
ATOM 629 N N . LEU A 1 86 ? 10.979 -5.199 -0.504 1.00 97.94 86 LEU A N 1
ATOM 630 C CA . LEU A 1 86 ? 10.627 -5.646 -1.853 1.00 97.94 86 LEU A CA 1
ATOM 631 C C . LEU A 1 86 ? 11.130 -7.072 -2.120 1.00 97.94 86 LEU A C 1
ATOM 633 O O . LEU A 1 86 ? 10.399 -7.874 -2.700 1.00 97.94 86 LEU A O 1
ATOM 637 N N . GLU A 1 87 ? 12.331 -7.414 -1.649 1.00 97.12 87 GLU A N 1
ATOM 638 C CA . GLU A 1 87 ? 12.928 -8.737 -1.848 1.00 97.12 87 GLU A CA 1
ATOM 639 C C . GLU A 1 87 ? 12.143 -9.827 -1.108 1.00 97.12 87 GLU A C 1
ATOM 641 O O . GLU A 1 87 ? 11.764 -10.827 -1.722 1.00 97.12 87 GLU A O 1
ATOM 646 N N . ALA A 1 88 ? 11.798 -9.622 0.169 1.00 97.62 88 ALA A N 1
ATOM 647 C CA . ALA A 1 88 ? 10.996 -10.589 0.920 1.00 97.62 88 ALA A CA 1
ATOM 648 C C . ALA A 1 88 ? 9.558 -10.725 0.394 1.00 97.62 88 ALA A C 1
ATOM 650 O O . ALA A 1 88 ? 8.869 -11.703 0.716 1.00 97.62 88 ALA A O 1
ATOM 651 N N . MET A 1 89 ? 9.086 -9.754 -0.392 1.00 97.81 89 MET A N 1
ATOM 652 C CA . MET A 1 89 ? 7.815 -9.806 -1.120 1.00 97.81 89 MET A CA 1
ATOM 653 C C . MET A 1 89 ? 7.948 -10.409 -2.531 1.00 97.81 89 MET A C 1
ATOM 655 O O . MET A 1 89 ? 6.937 -10.553 -3.216 1.00 97.81 89 MET A O 1
ATOM 659 N N . GLY A 1 90 ? 9.156 -10.778 -2.974 1.00 97.69 90 GLY A N 1
ATOM 660 C CA . GLY A 1 90 ? 9.408 -11.321 -4.314 1.00 97.69 90 GLY A CA 1
ATOM 661 C C . GLY A 1 90 ? 9.304 -10.282 -5.437 1.00 97.69 90 GLY A C 1
ATOM 662 O O . GLY A 1 90 ? 9.051 -10.638 -6.587 1.00 97.69 90 GLY A O 1
ATOM 663 N N . ILE A 1 91 ? 9.467 -9.000 -5.110 1.00 98.00 91 ILE A N 1
ATOM 664 C CA . ILE A 1 91 ? 9.405 -7.866 -6.034 1.00 98.00 91 ILE A CA 1
ATOM 665 C C . ILE A 1 91 ? 10.835 -7.440 -6.379 1.00 98.00 91 ILE A C 1
ATOM 667 O O . ILE A 1 91 ? 11.737 -7.480 -5.543 1.00 98.00 91 ILE A O 1
ATOM 671 N N . ALA A 1 92 ? 11.058 -7.028 -7.628 1.00 96.88 92 ALA A N 1
ATOM 672 C CA . ALA A 1 92 ? 12.352 -6.499 -8.045 1.00 96.88 92 ALA A CA 1
ATOM 673 C C . ALA A 1 92 ? 12.758 -5.295 -7.176 1.00 96.88 92 ALA A C 1
ATOM 675 O O . ALA A 1 92 ? 11.912 -4.502 -6.769 1.00 96.88 92 ALA A O 1
ATOM 676 N N . GLY A 1 93 ? 14.060 -5.097 -6.949 1.00 94.81 93 GLY A N 1
ATOM 677 C CA . GLY A 1 93 ? 14.553 -3.979 -6.129 1.00 94.81 93 GLY A CA 1
ATOM 678 C C . GLY A 1 93 ? 14.191 -2.585 -6.668 1.00 94.81 93 GLY A C 1
ATOM 679 O O . GLY A 1 93 ? 14.216 -1.612 -5.923 1.00 94.81 93 GLY A O 1
ATOM 680 N N . THR A 1 94 ? 13.814 -2.482 -7.946 1.00 95.50 94 THR A N 1
ATOM 681 C CA . THR A 1 94 ? 13.279 -1.257 -8.564 1.00 95.50 94 THR A CA 1
ATOM 682 C C . THR A 1 94 ? 11.810 -0.989 -8.234 1.00 95.50 94 THR A C 1
ATOM 684 O O . THR A 1 94 ? 11.293 0.053 -8.623 1.00 95.50 94 THR A O 1
ATOM 687 N N . GLY A 1 95 ? 11.131 -1.913 -7.553 1.00 97.94 95 GLY A N 1
ATOM 688 C CA . GLY A 1 95 ? 9.696 -1.864 -7.324 1.00 97.94 95 GLY A CA 1
ATOM 689 C C . GLY A 1 95 ? 8.884 -2.586 -8.398 1.00 97.94 95 GLY A C 1
ATOM 690 O O . GLY A 1 95 ? 9.410 -3.322 -9.236 1.00 97.94 95 GLY A O 1
ATOM 691 N N . THR A 1 96 ? 7.574 -2.382 -8.350 1.00 98.50 96 THR A N 1
ATOM 692 C CA . THR A 1 96 ? 6.608 -2.915 -9.328 1.00 98.50 96 THR A CA 1
ATOM 693 C C . THR A 1 96 ? 6.594 -2.085 -10.612 1.00 98.50 96 THR A C 1
ATOM 695 O O . THR A 1 96 ? 6.735 -0.864 -10.554 1.00 98.50 96 THR A O 1
ATOM 698 N N . ASP A 1 97 ? 6.310 -2.705 -11.757 1.00 97.94 97 ASP A N 1
ATOM 699 C CA . ASP A 1 97 ? 6.010 -1.972 -12.993 1.00 97.94 97 ASP A CA 1
ATOM 700 C C . ASP A 1 97 ? 4.627 -1.300 -12.897 1.00 97.94 97 ASP A C 1
ATOM 702 O O . ASP A 1 97 ? 3.694 -1.880 -12.342 1.00 97.94 97 ASP A O 1
ATOM 706 N N . TRP A 1 98 ? 4.468 -0.094 -13.451 1.00 97.50 98 TRP A N 1
ATOM 707 C CA . TRP A 1 98 ? 3.166 0.588 -13.506 1.00 97.50 98 TRP A CA 1
ATOM 708 C C . TRP A 1 98 ? 2.108 -0.248 -14.244 1.00 97.50 98 TRP A C 1
ATOM 710 O O . TRP A 1 98 ? 0.953 -0.306 -13.850 1.00 97.50 98 TRP A O 1
ATOM 720 N N . SER A 1 99 ? 2.485 -0.951 -15.306 1.00 97.62 99 SER A N 1
ATOM 721 C CA . SER A 1 99 ? 1.574 -1.821 -16.058 1.00 97.62 99 SER A CA 1
ATOM 722 C C . SER A 1 99 ? 1.261 -3.152 -15.360 1.00 97.62 99 SER A C 1
ATOM 724 O O . SER A 1 99 ? 0.347 -3.859 -15.788 1.00 97.62 99 SER A O 1
ATOM 726 N N . ALA A 1 100 ? 1.983 -3.492 -14.288 1.00 97.81 100 ALA A N 1
ATOM 727 C CA . ALA A 1 100 ? 1.821 -4.732 -13.533 1.00 97.81 100 ALA A CA 1
ATOM 728 C C . ALA A 1 100 ? 1.901 -4.466 -12.016 1.00 97.81 100 ALA A C 1
ATOM 730 O O . ALA A 1 100 ? 2.861 -4.890 -11.360 1.00 97.81 100 ALA A O 1
ATOM 731 N N . PRO A 1 101 ? 0.909 -3.757 -11.444 1.00 98.31 101 PRO A N 1
ATOM 732 C CA . PRO A 1 101 ? 0.899 -3.475 -10.018 1.00 98.31 101 PRO A CA 1
ATOM 733 C C . PRO A 1 101 ? 0.674 -4.753 -9.199 1.00 98.31 101 PRO A C 1
ATOM 735 O O . PRO A 1 101 ? 0.068 -5.721 -9.666 1.00 98.31 101 PRO A O 1
ATOM 738 N N . ARG A 1 102 ? 1.134 -4.755 -7.944 1.00 98.38 102 ARG A N 1
ATOM 739 C CA . ARG A 1 102 ? 0.968 -5.892 -7.031 1.00 98.38 102 ARG A CA 1
ATOM 740 C C . ARG A 1 102 ? -0.521 -6.080 -6.686 1.00 98.38 102 ARG A C 1
ATOM 742 O O . ARG A 1 102 ? -1.123 -5.136 -6.171 1.00 98.38 102 ARG A O 1
ATOM 749 N N . PRO A 1 103 ? -1.116 -7.265 -6.905 1.00 98.31 103 PRO A N 1
ATOM 750 C CA . PRO A 1 103 ? -2.518 -7.512 -6.574 1.00 98.31 103 PRO A CA 1
ATOM 751 C C . PRO A 1 103 ? -2.764 -7.519 -5.056 1.00 98.31 103 PRO A C 1
ATOM 753 O O . PRO A 1 103 ? -1.824 -7.551 -4.254 1.00 98.31 103 PRO A O 1
ATOM 756 N N . PHE A 1 104 ? -4.043 -7.472 -4.678 1.00 98.50 104 PHE A N 1
ATOM 757 C CA . PHE A 1 104 ? -4.487 -7.650 -3.294 1.00 98.50 104 PHE A CA 1
ATOM 758 C C . PHE A 1 104 ? -4.270 -9.093 -2.825 1.00 98.50 104 PHE A C 1
ATOM 760 O O . PHE A 1 104 ? -4.255 -10.020 -3.635 1.00 98.50 104 PHE A O 1
ATOM 767 N N . ASP A 1 105 ? -4.117 -9.280 -1.515 1.00 98.06 105 ASP A N 1
ATOM 768 C CA . ASP A 1 105 ? -3.919 -10.595 -0.889 1.00 98.06 105 ASP A CA 1
ATOM 769 C C . ASP A 1 105 ? -5.246 -11.247 -0.487 1.00 98.06 105 ASP A C 1
ATOM 771 O O . ASP A 1 105 ? -5.371 -12.471 -0.467 1.00 98.06 105 ASP A O 1
ATOM 775 N N . GLY A 1 106 ? -6.265 -10.433 -0.214 1.00 96.19 106 GLY A N 1
ATOM 776 C CA . GLY A 1 106 ? -7.618 -10.906 0.033 1.00 96.19 106 GLY A CA 1
ATOM 777 C C . GLY A 1 106 ? -8.626 -9.771 0.148 1.00 96.19 106 GLY A C 1
ATOM 778 O O . GLY A 1 106 ? -8.308 -8.604 -0.082 1.00 96.19 106 GLY A O 1
ATOM 779 N N . ILE A 1 107 ? -9.855 -10.137 0.501 1.00 94.69 107 ILE A N 1
ATOM 780 C CA . ILE A 1 107 ? -10.954 -9.210 0.764 1.00 94.69 107 ILE A CA 1
ATOM 781 C C . ILE A 1 107 ? -11.360 -9.352 2.229 1.00 94.69 107 ILE A C 1
ATOM 783 O O . ILE A 1 107 ? -11.511 -10.465 2.728 1.00 94.69 107 ILE A O 1
ATOM 787 N N . ASN A 1 108 ? -11.515 -8.222 2.907 1.00 93.44 108 ASN A N 1
ATOM 788 C CA . ASN A 1 108 ? -12.183 -8.117 4.191 1.00 93.44 108 ASN A CA 1
ATOM 789 C C . ASN A 1 108 ? -13.612 -7.598 3.957 1.00 93.44 108 ASN A C 1
ATOM 791 O O . ASN A 1 108 ? -13.809 -6.636 3.212 1.00 93.44 108 ASN A O 1
ATOM 795 N N . ASP A 1 109 ? -14.595 -8.217 4.610 1.00 89.69 109 ASP A N 1
ATOM 796 C CA . ASP A 1 109 ? -16.019 -7.927 4.388 1.00 89.69 109 ASP A CA 1
ATOM 797 C C . ASP A 1 109 ? -16.419 -6.485 4.756 1.00 89.69 109 ASP A C 1
ATOM 799 O O . ASP A 1 109 ? -17.371 -5.943 4.194 1.00 89.69 109 ASP A O 1
ATOM 803 N N . THR A 1 110 ? -15.673 -5.844 5.659 1.00 91.12 110 THR A N 1
ATOM 804 C CA . THR A 1 110 ? -15.951 -4.497 6.178 1.00 91.12 110 THR A CA 1
ATOM 805 C C . THR A 1 110 ? -15.085 -3.423 5.518 1.00 91.12 110 THR A C 1
ATOM 807 O O . THR A 1 110 ? -15.579 -2.344 5.173 1.00 91.12 110 THR A O 1
ATOM 810 N N . TYR A 1 111 ? -13.791 -3.704 5.353 1.00 93.50 111 TYR A N 1
ATOM 811 C CA . TYR A 1 111 ? -12.759 -2.741 4.951 1.00 93.50 111 TYR A CA 1
ATOM 812 C C . TYR A 1 111 ? -12.279 -2.919 3.503 1.00 93.50 111 TYR A C 1
ATOM 814 O O . TYR A 1 111 ? -11.474 -2.122 3.022 1.00 93.50 111 TYR A O 1
ATOM 822 N N . GLY A 1 112 ? -12.793 -3.922 2.784 1.00 94.06 112 GLY A N 1
ATOM 823 C CA . GLY A 1 112 ? -12.518 -4.127 1.366 1.00 94.06 112 GLY A CA 1
ATOM 824 C C . GLY A 1 112 ? -11.242 -4.917 1.081 1.00 94.06 112 GLY A C 1
ATOM 825 O O . GLY A 1 112 ? -10.776 -5.699 1.911 1.00 94.06 112 GLY A O 1
ATOM 826 N N . ALA A 1 113 ? -10.683 -4.748 -0.121 1.00 97.00 113 ALA A N 1
ATOM 827 C CA . ALA A 1 113 ? -9.441 -5.415 -0.501 1.00 97.00 113 ALA A CA 1
ATOM 828 C C . ALA A 1 113 ? -8.295 -5.005 0.417 1.00 97.00 113 ALA A C 1
ATOM 830 O O . ALA A 1 113 ? -8.151 -3.825 0.742 1.00 97.00 113 ALA A O 1
ATOM 831 N N . TYR A 1 114 ? -7.464 -5.970 0.793 1.00 98.12 114 TYR A N 1
ATOM 832 C CA . TYR A 1 114 ? -6.296 -5.715 1.616 1.00 98.12 114 TYR A CA 1
ATOM 833 C C . TYR A 1 114 ? -5.008 -6.203 0.967 1.00 98.12 114 TYR A C 1
ATOM 835 O O . TYR A 1 114 ? -4.986 -7.166 0.197 1.00 98.12 114 TYR A O 1
ATOM 843 N N . TYR A 1 115 ? -3.929 -5.509 1.304 1.00 98.75 115 TYR A N 1
ATOM 844 C CA . TYR A 1 115 ? -2.590 -5.735 0.789 1.00 98.75 115 TYR A CA 1
ATOM 845 C C . TYR A 1 115 ? -1.637 -5.839 1.975 1.00 98.75 115 TYR A C 1
ATOM 847 O O . TYR A 1 115 ? -1.577 -4.918 2.785 1.00 98.75 115 TYR A O 1
ATOM 855 N N . VAL A 1 116 ? -0.898 -6.936 2.078 1.00 98.69 116 VAL A N 1
ATOM 856 C CA . VAL A 1 116 ? 0.078 -7.197 3.136 1.00 98.69 116 VAL A CA 1
ATOM 857 C C . VAL A 1 116 ? 1.462 -6.834 2.615 1.00 98.69 116 VAL A C 1
ATOM 859 O O . VAL A 1 116 ? 1.967 -7.429 1.658 1.00 98.69 116 VAL A O 1
ATOM 862 N N . LEU A 1 117 ? 2.079 -5.834 3.234 1.00 98.69 117 LEU A N 1
ATOM 863 C CA . LEU A 1 117 ? 3.415 -5.372 2.896 1.00 98.69 117 LEU A CA 1
ATOM 864 C C . LEU A 1 117 ? 4.380 -5.767 4.003 1.00 98.69 117 LEU A C 1
ATOM 866 O O . LEU A 1 117 ? 4.063 -5.654 5.186 1.00 98.69 117 LEU A O 1
ATOM 870 N N . LYS A 1 118 ? 5.576 -6.194 3.602 1.00 98.31 118 LYS A N 1
ATOM 871 C CA . LYS A 1 118 ? 6.666 -6.476 4.528 1.00 98.31 118 LYS A CA 1
ATOM 872 C C . LYS A 1 118 ? 7.524 -5.243 4.698 1.00 98.31 118 LYS A C 1
ATOM 874 O O . LYS A 1 118 ? 7.846 -4.555 3.725 1.00 98.31 118 LYS A O 1
ATOM 879 N N . VAL A 1 119 ? 7.894 -4.993 5.939 1.00 98.00 119 VAL A N 1
ATOM 880 C CA . VAL A 1 119 ? 8.709 -3.854 6.308 1.00 98.00 119 VAL A CA 1
ATOM 881 C C . VAL A 1 119 ? 10.126 -4.332 6.608 1.00 98.00 119 VAL A C 1
ATOM 883 O O . VAL A 1 119 ? 10.314 -5.286 7.357 1.00 98.00 119 VAL A O 1
ATOM 886 N N . ASN A 1 120 ? 11.123 -3.691 6.006 1.00 96.88 120 ASN A N 1
ATOM 887 C CA . ASN A 1 120 ? 12.526 -4.028 6.192 1.00 96.88 120 ASN A CA 1
ATOM 888 C C . ASN A 1 120 ? 13.035 -3.375 7.492 1.00 96.88 120 ASN A C 1
ATOM 890 O O . ASN A 1 120 ? 13.106 -2.142 7.550 1.00 96.88 120 ASN A O 1
ATOM 894 N N . PRO A 1 121 ? 13.385 -4.144 8.538 1.00 91.50 121 PRO A N 1
ATOM 895 C CA . PRO A 1 121 ? 13.925 -3.579 9.775 1.00 91.50 121 PRO A CA 1
ATOM 896 C C . PRO A 1 121 ? 15.343 -3.007 9.599 1.00 91.50 121 PRO A C 1
ATOM 898 O O . PRO A 1 121 ? 15.761 -2.169 10.392 1.00 91.50 121 PRO A O 1
ATOM 901 N N . ASP A 1 122 ? 16.049 -3.413 8.540 1.00 91.75 122 ASP A N 1
ATOM 902 C CA . ASP A 1 122 ? 17.410 -2.989 8.197 1.00 91.75 122 ASP A CA 1
ATOM 903 C C . ASP A 1 122 ? 17.420 -1.932 7.070 1.00 91.75 122 ASP A C 1
ATOM 905 O O . ASP A 1 122 ? 18.397 -1.796 6.325 1.00 91.75 122 ASP A O 1
ATOM 909 N N . ALA A 1 123 ? 16.310 -1.207 6.892 1.00 90.75 123 ALA A N 1
ATOM 910 C CA . ALA A 1 123 ? 16.179 -0.171 5.874 1.00 90.75 123 ALA A CA 1
ATOM 911 C C . ALA A 1 123 ? 17.214 0.958 6.041 1.00 90.75 123 ALA A C 1
ATOM 913 O O . ALA A 1 123 ? 17.754 1.199 7.120 1.00 90.75 123 ALA A O 1
ATOM 914 N N . SER A 1 124 ? 17.525 1.644 4.935 1.00 86.44 124 SER A N 1
ATOM 915 C CA . SER A 1 124 ? 18.524 2.725 4.937 1.00 86.44 124 SER A CA 1
ATOM 916 C C . SER A 1 124 ? 17.979 4.039 5.498 1.00 86.44 124 SER A C 1
ATOM 918 O O . SER A 1 124 ? 18.740 4.825 6.064 1.00 86.44 124 SER A O 1
ATOM 920 N N . ASP A 1 125 ? 16.683 4.298 5.325 1.00 87.00 125 ASP A N 1
ATOM 921 C CA . ASP A 1 125 ? 15.962 5.268 6.143 1.00 87.00 125 ASP A CA 1
ATOM 922 C C . ASP A 1 125 ? 15.753 4.689 7.549 1.00 87.00 125 ASP A C 1
ATOM 924 O O . ASP A 1 125 ? 15.634 3.469 7.691 1.00 87.00 125 ASP A O 1
ATOM 928 N N . PRO A 1 126 ? 15.675 5.524 8.604 1.00 81.50 126 PRO A N 1
ATOM 929 C CA . PRO A 1 126 ? 15.023 5.062 9.824 1.00 81.50 126 PRO A CA 1
ATOM 930 C C . PRO A 1 126 ? 13.655 4.510 9.413 1.00 81.50 126 PRO A C 1
ATOM 932 O O . PRO A 1 126 ? 13.001 5.130 8.582 1.00 81.50 126 PRO A O 1
ATOM 935 N N . HIS A 1 127 ? 13.284 3.335 9.925 1.00 87.31 127 HIS A N 1
ATOM 936 C CA . HIS A 1 127 ? 12.093 2.559 9.561 1.00 87.31 127 HIS A CA 1
ATOM 937 C C . HIS A 1 127 ? 10.783 3.347 9.775 1.00 87.31 127 HIS A C 1
ATOM 939 O O . HIS A 1 127 ? 10.030 3.117 10.719 1.00 87.31 127 HIS A O 1
ATOM 945 N N . GLU A 1 128 ? 10.542 4.350 8.937 1.00 93.19 128 GLU A N 1
ATOM 946 C CA . GLU A 1 128 ? 9.594 5.432 9.186 1.00 93.19 128 GLU A CA 1
ATOM 947 C C . GLU A 1 128 ? 8.532 5.502 8.102 1.00 93.19 128 GLU A C 1
ATOM 949 O O . GLU A 1 128 ? 7.405 5.904 8.401 1.00 93.19 128 GLU A O 1
ATOM 954 N N . CYS A 1 129 ? 8.836 5.107 6.859 1.00 96.44 129 CYS A N 1
ATOM 955 C CA . CYS A 1 129 ? 7.830 5.139 5.810 1.00 96.44 129 CYS A CA 1
ATOM 956 C C . CYS A 1 129 ? 8.019 4.159 4.650 1.00 96.44 129 CYS A C 1
ATOM 958 O O . CYS A 1 129 ? 9.118 3.729 4.304 1.00 96.44 129 CYS A O 1
ATOM 960 N N . MET A 1 130 ? 6.897 3.859 3.992 1.00 98.06 130 MET A N 1
ATOM 961 C CA . MET A 1 130 ? 6.811 3.015 2.797 1.00 98.06 130 MET A CA 1
ATOM 962 C C . MET A 1 130 ? 6.016 3.753 1.721 1.00 98.06 130 MET A C 1
ATOM 964 O O . MET A 1 130 ? 4.932 4.263 2.011 1.00 98.06 130 MET A O 1
ATOM 968 N N . ASN A 1 131 ? 6.517 3.808 0.486 1.00 98.12 131 ASN A N 1
ATOM 969 C CA . ASN A 1 131 ? 5.779 4.440 -0.607 1.00 98.12 131 ASN A CA 1
ATOM 970 C C . ASN A 1 131 ? 4.836 3.457 -1.291 1.00 98.12 131 ASN A C 1
ATOM 972 O O . ASN A 1 131 ? 5.189 2.300 -1.534 1.00 98.12 131 ASN A O 1
ATOM 976 N N . PHE A 1 132 ? 3.673 3.959 -1.693 1.00 98.69 132 PHE A N 1
ATOM 977 C CA . PHE A 1 132 ? 2.776 3.224 -2.564 1.00 98.69 132 PHE A CA 1
ATOM 978 C C . PHE A 1 132 ? 1.886 4.154 -3.393 1.00 98.69 132 PHE A C 1
ATOM 980 O O . PHE A 1 132 ? 1.622 5.303 -3.039 1.00 98.69 132 PHE A O 1
ATOM 987 N N . ILE A 1 133 ? 1.367 3.631 -4.498 1.00 98.50 133 ILE A N 1
ATOM 988 C CA . ILE A 1 133 ? 0.200 4.176 -5.192 1.00 98.50 133 ILE A CA 1
ATOM 989 C C . ILE A 1 133 ? -0.742 3.010 -5.441 1.00 98.50 133 ILE A C 1
ATOM 991 O O . ILE A 1 133 ? -0.348 2.014 -6.036 1.00 98.50 133 ILE A O 1
ATOM 995 N N . LEU A 1 134 ? -1.994 3.138 -5.021 1.00 98.50 134 LEU A N 1
ATOM 996 C CA . LEU A 1 134 ? -3.026 2.165 -5.347 1.00 98.50 134 LEU A CA 1
ATOM 997 C C . LEU A 1 134 ? -3.759 2.604 -6.616 1.00 98.50 134 LEU A C 1
ATOM 999 O O . LEU A 1 134 ? -4.337 3.694 -6.639 1.00 98.50 134 LEU A O 1
ATOM 1003 N N . HIS A 1 135 ? -3.728 1.788 -7.669 1.00 98.38 135 HIS A N 1
ATOM 1004 C CA . HIS A 1 135 ? -4.253 2.190 -8.973 1.00 98.38 135 HIS A CA 1
ATOM 1005 C C . HIS A 1 135 ? -4.754 1.026 -9.839 1.00 98.38 135 HIS A C 1
ATOM 1007 O O . HIS A 1 135 ? -4.455 -0.140 -9.578 1.00 98.38 135 HIS A O 1
ATOM 1013 N N . LYS A 1 136 ? -5.515 1.379 -10.880 1.00 97.44 136 LYS A N 1
ATOM 1014 C CA . LYS A 1 136 ? -5.931 0.521 -11.993 1.00 97.44 136 LYS A CA 1
ATOM 1015 C C . LYS A 1 136 ? -5.723 1.282 -13.301 1.00 97.44 136 LYS A C 1
ATOM 1017 O O . LYS A 1 136 ? -6.463 2.212 -13.615 1.00 97.44 136 LYS A O 1
ATOM 1022 N N . GLY A 1 137 ? -4.699 0.905 -14.068 1.00 96.88 137 GLY A N 1
ATOM 1023 C CA . GLY A 1 137 ? -4.242 1.736 -15.188 1.00 96.88 137 GLY A CA 1
ATOM 1024 C C . GLY A 1 137 ? -3.846 3.126 -14.682 1.00 96.88 137 GLY A C 1
ATOM 1025 O O . GLY A 1 137 ? -3.109 3.224 -13.706 1.00 96.88 137 GLY A O 1
ATOM 1026 N N . ASP A 1 138 ? -4.379 4.187 -15.287 1.00 96.31 138 ASP A N 1
ATOM 1027 C CA . ASP A 1 138 ? -4.104 5.568 -14.857 1.00 96.31 138 ASP A CA 1
ATOM 1028 C C . ASP A 1 138 ? -5.044 6.071 -13.743 1.00 96.31 138 ASP A C 1
ATOM 1030 O O . ASP A 1 138 ? -4.865 7.173 -13.220 1.00 96.31 138 ASP A O 1
ATOM 1034 N N . GLU A 1 139 ? -6.044 5.274 -13.352 1.00 96.19 139 GLU A N 1
ATOM 1035 C CA . GLU A 1 139 ? -6.970 5.617 -12.275 1.00 96.19 139 GLU A CA 1
ATOM 1036 C C . GLU A 1 139 ? -6.333 5.329 -10.911 1.00 96.19 139 GLU A C 1
ATOM 1038 O O . GLU A 1 139 ? -5.976 4.189 -10.618 1.00 96.19 139 GLU A O 1
ATOM 1043 N N . LYS A 1 140 ? -6.213 6.345 -10.050 1.00 97.38 140 LYS A N 1
ATOM 1044 C CA . LYS A 1 140 ? -5.650 6.214 -8.697 1.00 97.38 140 LYS A CA 1
ATOM 1045 C C . LYS A 1 140 ? -6.746 6.235 -7.637 1.00 97.38 140 LYS A C 1
ATOM 1047 O O . LYS A 1 140 ? -7.627 7.091 -7.667 1.00 97.38 140 LYS A O 1
ATOM 1052 N N . ALA A 1 141 ? -6.656 5.332 -6.664 1.00 96.00 141 ALA A N 1
ATOM 1053 C CA . ALA A 1 141 ? -7.673 5.167 -5.632 1.00 96.00 141 ALA A CA 1
ATOM 1054 C C . ALA A 1 141 ? -7.690 6.322 -4.623 1.00 96.00 141 ALA A C 1
ATOM 1056 O O . ALA A 1 141 ? -8.769 6.777 -4.254 1.00 96.00 141 ALA A O 1
ATOM 1057 N N . PHE A 1 142 ? -6.515 6.805 -4.199 1.00 95.62 142 PHE A N 1
ATOM 1058 C CA . PHE A 1 142 ? -6.375 7.780 -3.107 1.00 95.62 142 PHE A CA 1
ATOM 1059 C C . PHE A 1 142 ? -5.980 9.184 -3.590 1.00 95.62 142 PHE A C 1
ATOM 1061 O O . PHE A 1 142 ? -5.179 9.891 -2.977 1.00 95.62 142 PHE A O 1
ATOM 1068 N N . GLY A 1 143 ? -6.531 9.595 -4.733 1.00 90.31 143 GLY A N 1
ATOM 1069 C CA . GLY A 1 143 ? -6.191 10.861 -5.380 1.00 90.31 143 GLY A CA 1
ATOM 1070 C C . GLY A 1 143 ? -4.868 10.814 -6.154 1.00 90.31 143 GLY A C 1
ATOM 1071 O O . GLY A 1 143 ? -4.319 9.753 -6.439 1.00 90.31 143 GLY A O 1
ATOM 1072 N N . SER A 1 144 ? -4.363 11.982 -6.562 1.00 84.25 144 SER A N 1
ATOM 1073 C CA . SER A 1 144 ? -3.243 12.079 -7.513 1.00 84.25 144 SER A CA 1
ATOM 1074 C C . SER A 1 144 ? -1.847 11.885 -6.907 1.00 84.25 144 SER A C 1
ATOM 1076 O O . SER A 1 144 ? -0.887 11.711 -7.663 1.00 84.25 144 SER A O 1
ATOM 1078 N N . SER A 1 145 ? -1.725 11.938 -5.580 1.00 86.81 145 SER A N 1
ATOM 1079 C CA . SER A 1 145 ? -0.450 11.980 -4.852 1.00 86.81 145 SER A CA 1
ATOM 1080 C C . SER A 1 145 ? 0.258 10.622 -4.764 1.00 86.81 145 SER A C 1
ATOM 1082 O O . SER A 1 145 ? -0.359 9.572 -4.934 1.00 86.81 145 SER A O 1
ATOM 1084 N N . ASN A 1 146 ? 1.560 10.655 -4.465 1.00 93.88 146 ASN A N 1
ATOM 1085 C CA . ASN A 1 146 ? 2.308 9.486 -4.003 1.00 93.88 146 ASN A CA 1
ATOM 1086 C C . ASN A 1 146 ? 1.944 9.262 -2.532 1.00 93.88 146 ASN A C 1
ATOM 1088 O O . ASN A 1 146 ? 2.239 10.114 -1.689 1.00 93.88 146 ASN A O 1
ATOM 1092 N N . SER A 1 147 ? 1.254 8.165 -2.234 1.00 96.88 147 SER A N 1
ATOM 1093 C CA . SER A 1 147 ? 0.850 7.847 -0.869 1.00 96.88 147 SER A CA 1
ATOM 1094 C C . SER A 1 147 ? 2.020 7.253 -0.093 1.00 96.88 147 SER A C 1
ATOM 1096 O O . SER A 1 147 ? 2.930 6.637 -0.654 1.00 96.88 147 SER A O 1
ATOM 1098 N N . LYS A 1 148 ? 1.990 7.450 1.224 1.00 96.00 148 LYS A N 1
ATOM 1099 C CA . LYS A 1 148 ? 2.975 6.900 2.147 1.00 96.00 148 LYS A CA 1
ATOM 1100 C C . LYS A 1 148 ? 2.261 6.231 3.306 1.00 96.00 148 LYS A C 1
ATOM 1102 O O . LYS A 1 148 ? 1.305 6.785 3.843 1.00 96.00 148 LYS A O 1
ATOM 1107 N N . VAL A 1 149 ? 2.745 5.059 3.688 1.00 97.75 149 VAL A N 1
ATOM 1108 C CA . VAL A 1 149 ? 2.527 4.525 5.029 1.00 97.75 149 VAL A CA 1
ATOM 1109 C C . VAL A 1 149 ? 3.529 5.231 5.936 1.00 97.75 149 VAL A C 1
ATOM 1111 O O . VAL A 1 149 ? 4.724 5.152 5.667 1.00 97.75 149 VAL A O 1
ATOM 1114 N N . GLU A 1 150 ? 3.075 5.918 6.980 1.00 96.94 150 GLU A N 1
ATOM 1115 C CA . GLU A 1 150 ? 3.943 6.447 8.039 1.00 96.94 150 GLU A CA 1
ATOM 1116 C C . GLU A 1 150 ? 3.987 5.427 9.180 1.00 96.94 150 GLU A C 1
ATOM 1118 O O . GLU A 1 150 ? 3.055 5.313 9.974 1.00 96.94 150 GLU A O 1
ATOM 1123 N N . LEU A 1 151 ? 5.073 4.664 9.255 1.00 96.50 151 LEU A N 1
ATOM 1124 C CA . LEU A 1 151 ? 5.234 3.539 10.177 1.00 96.50 151 LEU A CA 1
ATOM 1125 C C . LEU A 1 151 ? 5.176 3.970 11.645 1.00 96.50 151 LEU A C 1
ATOM 1127 O O . LEU A 1 151 ? 4.698 3.224 12.491 1.00 96.50 151 LEU A O 1
ATOM 1131 N N . THR A 1 152 ? 5.568 5.208 11.944 1.00 95.38 152 THR A N 1
ATOM 1132 C CA . THR A 1 152 ? 5.490 5.789 13.294 1.00 95.38 152 THR A CA 1
ATOM 1133 C C . THR A 1 152 ? 4.061 6.049 13.775 1.00 95.38 152 THR A C 1
ATOM 1135 O O . THR A 1 152 ? 3.852 6.257 14.968 1.00 95.38 152 THR A O 1
ATOM 1138 N N . LYS A 1 153 ? 3.078 6.047 12.866 1.00 96.81 153 LYS A N 1
ATOM 1139 C CA . LYS A 1 153 ? 1.651 6.214 13.177 1.00 96.81 153 LYS A CA 1
ATOM 1140 C C . LYS A 1 153 ? 0.890 4.892 13.209 1.00 96.81 153 LYS A C 1
ATOM 1142 O O . LYS A 1 153 ? -0.279 4.890 13.582 1.00 96.81 153 LYS A O 1
ATOM 1147 N N . ILE A 1 154 ? 1.517 3.791 12.799 1.00 95.62 154 ILE A N 1
ATOM 1148 C CA . ILE A 1 154 ? 0.874 2.481 12.773 1.00 95.62 154 ILE A CA 1
ATOM 1149 C C . ILE A 1 154 ? 0.627 2.014 14.211 1.00 95.62 154 ILE A C 1
ATOM 1151 O O . ILE A 1 154 ? 1.562 1.832 14.990 1.00 95.62 154 ILE A O 1
ATOM 1155 N N . GLY A 1 155 ? -0.651 1.848 14.551 1.00 92.69 155 GLY A N 1
ATOM 1156 C CA . GLY A 1 155 ? -1.100 1.359 15.851 1.00 92.69 155 GLY A CA 1
ATOM 1157 C C . GLY A 1 155 ? -1.162 -0.168 15.934 1.00 92.69 155 GLY A C 1
ATOM 1158 O O . GLY A 1 155 ? -0.643 -0.895 15.084 1.00 92.69 155 GLY A O 1
ATOM 1159 N N . GLU A 1 156 ? -1.863 -0.665 16.953 1.00 92.12 156 GLU A N 1
ATOM 1160 C CA . GLU A 1 156 ? -2.028 -2.103 17.224 1.00 92.12 156 GLU A CA 1
ATOM 1161 C C . GLU A 1 156 ? -2.689 -2.863 16.066 1.00 92.12 156 GLU A C 1
ATOM 1163 O O . GLU A 1 156 ? -2.412 -4.042 15.858 1.00 92.12 156 GLU A O 1
ATOM 1168 N N . SER A 1 157 ? -3.525 -2.179 15.276 1.0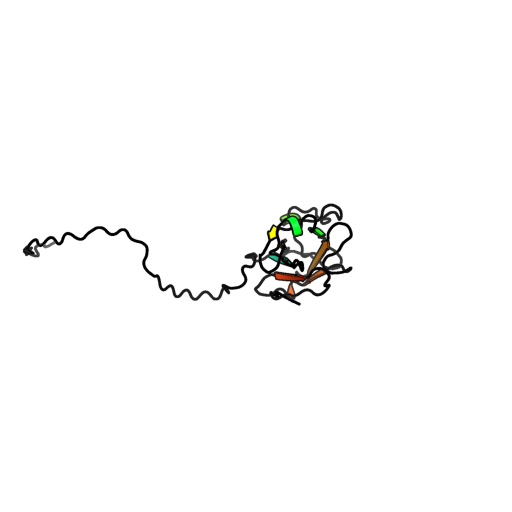0 93.31 157 SER A N 1
ATOM 1169 C CA . SER A 1 157 ? -4.188 -2.751 14.100 1.00 93.31 157 SER A CA 1
ATOM 1170 C C . SER A 1 157 ? -3.215 -3.162 12.991 1.00 93.31 157 SER A C 1
ATOM 1172 O O . SER A 1 157 ? -3.598 -3.930 12.107 1.00 93.31 157 SER A O 1
ATOM 1174 N N . LYS A 1 158 ? -1.988 -2.611 12.997 1.00 96.88 158 LYS A N 1
ATOM 1175 C CA . LYS A 1 158 ? -1.009 -2.715 11.903 1.00 96.88 158 LYS A CA 1
ATOM 1176 C C . LYS A 1 158 ? -1.577 -2.296 10.536 1.00 96.88 158 LYS A C 1
ATOM 1178 O O . LYS A 1 158 ? -1.060 -2.696 9.493 1.00 96.88 158 LYS A O 1
ATOM 1183 N N . GLY A 1 159 ? -2.655 -1.511 10.541 1.00 97.38 159 GLY A N 1
ATOM 1184 C CA . GLY A 1 159 ? -3.473 -1.210 9.376 1.00 97.38 159 GLY A CA 1
ATOM 1185 C C . GLY A 1 159 ? -3.387 0.245 8.923 1.00 97.38 159 GLY A C 1
ATOM 1186 O O . GLY A 1 159 ? -3.241 1.158 9.732 1.00 97.38 159 GLY A O 1
ATOM 1187 N N . LEU A 1 160 ? -3.540 0.456 7.618 1.00 98.38 160 LEU A N 1
ATOM 1188 C CA . LEU A 1 160 ? -3.792 1.753 6.998 1.00 98.38 160 LEU A CA 1
ATOM 1189 C C . LEU A 1 160 ? -5.065 1.652 6.159 1.00 98.38 160 LEU A C 1
ATOM 1191 O O . LEU A 1 160 ? -5.137 0.837 5.243 1.00 98.38 160 LEU A O 1
ATOM 1195 N N . PHE A 1 161 ? -6.063 2.472 6.452 1.00 97.50 161 PHE A N 1
ATOM 1196 C CA . PHE A 1 161 ? -7.399 2.385 5.869 1.00 97.50 161 PHE A CA 1
ATOM 1197 C C . PHE A 1 161 ? -7.634 3.558 4.922 1.00 97.50 161 PHE A C 1
ATOM 1199 O O . PHE A 1 161 ? -7.410 4.712 5.287 1.00 97.50 161 PHE A O 1
ATOM 1206 N N . GLY A 1 162 ? -8.086 3.268 3.704 1.00 96.19 162 GLY A N 1
ATOM 1207 C CA . GLY A 1 162 ? -8.374 4.277 2.692 1.00 96.19 162 GLY A CA 1
ATOM 1208 C C . GLY A 1 162 ? -9.669 4.000 1.938 1.00 96.19 162 GLY A C 1
ATOM 1209 O O . GLY A 1 162 ? -10.050 2.851 1.703 1.00 96.19 162 GLY A O 1
ATOM 1210 N N . PHE A 1 163 ? -10.321 5.080 1.511 1.00 95.44 163 PHE A N 1
ATOM 1211 C CA . PHE A 1 163 ? -11.561 5.042 0.737 1.00 95.44 163 PHE A CA 1
ATOM 1212 C C . PHE A 1 163 ? -11.306 5.478 -0.703 1.00 95.44 163 PHE A C 1
ATOM 1214 O O . PHE A 1 163 ? -10.599 6.455 -0.955 1.00 95.44 163 PHE A O 1
ATOM 1221 N N . HIS A 1 164 ? -11.909 4.775 -1.656 1.00 95.00 164 HIS A N 1
ATOM 1222 C CA . HIS A 1 164 ? -11.855 5.142 -3.066 1.00 95.00 164 HIS A CA 1
ATOM 1223 C C . HIS A 1 164 ? -12.301 6.594 -3.292 1.00 95.00 164 HIS A C 1
ATOM 1225 O O . HIS A 1 164 ? -13.341 7.018 -2.794 1.00 95.00 164 HIS A O 1
ATOM 1231 N N . GLY A 1 165 ? -11.515 7.357 -4.051 1.00 93.75 165 GLY A N 1
ATOM 1232 C CA . GLY A 1 165 ? -11.776 8.768 -4.337 1.00 93.75 165 GLY A CA 1
ATOM 1233 C C . GLY A 1 165 ? -11.388 9.734 -3.210 1.00 93.75 165 GLY A C 1
ATOM 1234 O O . GLY A 1 165 ? -11.556 10.942 -3.372 1.00 93.75 165 GLY A O 1
ATOM 1235 N N . SER A 1 166 ? -10.846 9.242 -2.091 1.00 94.12 166 SER A N 1
ATOM 1236 C CA . SER A 1 166 ? -10.374 10.052 -0.961 1.00 94.12 166 SER A CA 1
ATOM 1237 C C . SER A 1 166 ? -8.853 10.010 -0.852 1.00 94.12 166 SER A C 1
ATOM 1239 O O . SER A 1 166 ? -8.267 8.936 -0.835 1.00 94.12 166 SER A O 1
ATOM 1241 N N . SER A 1 167 ? -8.203 11.166 -0.705 1.00 95.50 167 SER A N 1
ATOM 1242 C CA . SER A 1 167 ? -6.765 11.235 -0.393 1.00 95.50 167 SER A CA 1
ATOM 1243 C C . SER A 1 167 ? -6.445 11.074 1.094 1.00 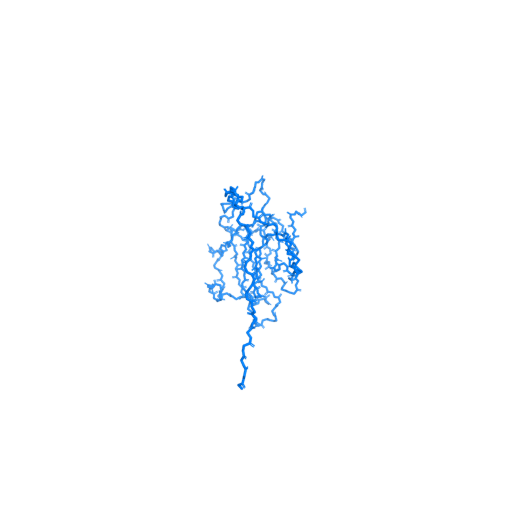95.50 167 SER A C 1
ATOM 1245 O O . SER A 1 167 ? -5.278 11.079 1.474 1.00 95.50 167 SER A O 1
ATOM 1247 N N . GLU A 1 168 ? -7.470 11.014 1.942 1.00 95.81 168 GLU A N 1
ATOM 1248 C CA . GLU A 1 168 ? -7.318 10.843 3.384 1.00 95.81 168 GLU A CA 1
ATOM 1249 C C . GLU A 1 168 ? -7.144 9.362 3.737 1.00 95.81 168 GLU A C 1
ATOM 1251 O O . GLU A 1 168 ? -7.859 8.509 3.203 1.00 95.81 168 GLU A O 1
ATOM 1256 N N . LEU A 1 169 ? -6.185 9.087 4.623 1.00 97.00 169 LEU A N 1
ATOM 1257 C CA . LEU A 1 169 ? -5.812 7.756 5.090 1.00 97.00 169 LEU A CA 1
ATOM 1258 C C . LEU A 1 169 ? -5.854 7.725 6.618 1.00 97.00 169 LEU A C 1
ATOM 1260 O O . LEU A 1 169 ? -5.457 8.690 7.274 1.00 97.00 169 LEU A O 1
ATOM 1264 N N . TYR A 1 170 ? -6.293 6.601 7.172 1.00 97.44 170 TYR A N 1
ATOM 1265 C CA . TYR A 1 170 ? -6.541 6.436 8.602 1.00 97.44 170 TYR A CA 1
ATOM 1266 C C . TYR A 1 170 ? -5.681 5.303 9.160 1.00 97.44 170 TYR A C 1
ATOM 1268 O O . TYR A 1 170 ? -5.568 4.253 8.539 1.00 97.44 170 TYR A O 1
ATOM 1276 N N . TYR A 1 171 ? -5.076 5.510 10.329 1.00 96.94 171 TYR A N 1
ATOM 1277 C CA . TYR A 1 171 ? -4.225 4.513 11.005 1.00 96.94 171 TYR A CA 1
ATOM 1278 C C . TYR A 1 171 ? -4.994 3.658 12.024 1.00 96.94 171 TYR A C 1
ATOM 1280 O O . TYR A 1 171 ? -4.464 2.698 12.578 1.00 96.94 171 TYR A O 1
ATOM 1288 N N . GLU A 1 172 ? -6.265 3.995 12.237 1.00 95.56 172 GLU A N 1
ATOM 1289 C CA . GLU A 1 172 ? -7.209 3.225 13.034 1.00 95.56 172 GLU A CA 1
ATOM 1290 C C . GLU A 1 172 ? -8.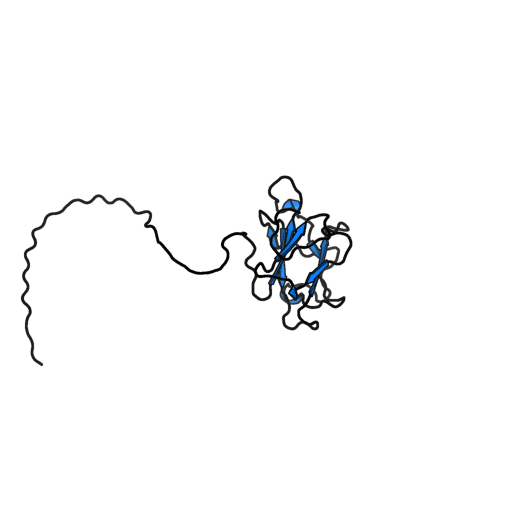342 2.716 12.137 1.00 95.56 172 GLU A C 1
ATOM 1292 O O . GLU A 1 172 ? -8.689 3.395 11.160 1.00 95.56 172 GLU A O 1
ATOM 1297 N N . PRO A 1 173 ? -8.931 1.545 12.442 1.00 94.75 173 PRO A N 1
ATOM 1298 C CA . PRO A 1 173 ? -10.018 0.992 11.649 1.00 94.75 173 PRO A CA 1
ATOM 1299 C C . PRO A 1 173 ? -11.216 1.938 11.610 1.00 94.75 173 PRO A C 1
ATOM 1301 O O . PRO A 1 173 ? -11.730 2.364 12.644 1.00 94.75 173 PRO A O 1
ATOM 1304 N N . ILE A 1 174 ? -11.685 2.235 10.401 1.00 92.56 174 ILE A N 1
ATOM 1305 C CA . ILE A 1 174 ? -12.833 3.104 10.164 1.00 92.56 174 ILE A CA 1
ATOM 1306 C C . ILE A 1 174 ? -13.681 2.532 9.030 1.00 92.56 174 ILE A C 1
ATOM 1308 O O . ILE A 1 174 ? -13.171 2.149 7.976 1.00 92.56 174 ILE A O 1
ATOM 1312 N N . GLU A 1 175 ? -14.984 2.418 9.267 1.00 89.19 175 GLU A N 1
ATOM 1313 C CA . GLU A 1 175 ? -15.900 1.796 8.308 1.00 89.19 175 GLU A CA 1
ATOM 1314 C C . GLU A 1 175 ? -16.465 2.806 7.308 1.00 89.19 175 GLU A C 1
ATOM 1316 O O . GLU A 1 175 ? -16.730 2.442 6.164 1.00 89.19 175 GLU A O 1
ATOM 1321 N N . GLU A 1 176 ? -16.626 4.065 7.709 1.00 85.56 176 GLU A N 1
ATOM 1322 C CA . GLU A 1 176 ? -17.262 5.125 6.923 1.00 85.56 176 GLU A CA 1
ATOM 1323 C C . GLU A 1 176 ? -16.553 6.462 7.164 1.00 85.56 176 G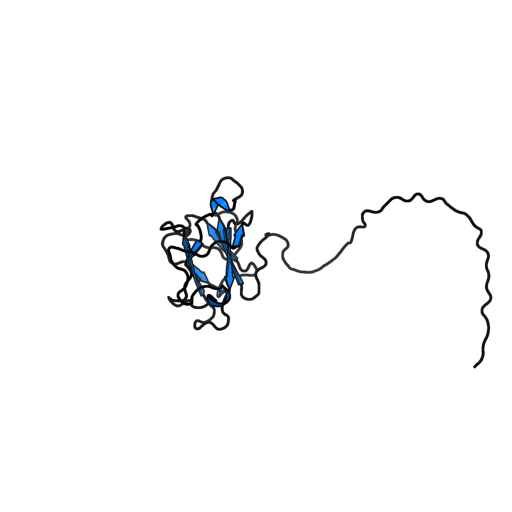LU A C 1
ATOM 1325 O O . GLU A 1 176 ? -16.020 6.686 8.251 1.00 85.56 176 GLU A O 1
ATOM 1330 N N . ARG A 1 177 ? -16.541 7.335 6.151 1.00 79.81 177 ARG A N 1
ATOM 1331 C CA . ARG A 1 177 ? -15.918 8.665 6.200 1.00 79.81 177 ARG A CA 1
ATOM 1332 C C . ARG A 1 177 ? -16.941 9.767 6.454 1.00 79.81 177 ARG A C 1
ATOM 1334 O O . ARG A 1 177 ? -17.984 9.748 5.767 1.00 79.81 177 ARG A O 1
#

Organism: Vibrio parahaemolyticus (NCBI:txid670)

Radius of gyration: 28.11 Å; chains: 1; bounding box: 49×70×74 Å